Protein 1IGU (pdb70)

Sequence (119 aa):
DPDKLKKAIVQVEHDERPARLILNRRPPAEGYAWLKYEDDGQEFEANLADVKLVALIEGPDPDKLKKAIVQVEHDERPARLILNRRPPAEGYAWLKYEDDGQEFEANLADVKLVALIEG

CATH classification: 2.30.30.150

Radius of gyration: 13.43 Å; Cα contacts (8 Å, |Δi|>4): 299; chains: 2; bounding box: 33×36×40 Å

Foldseek 3Di:
DVVDAPDKWWWKDAPNFIKTFPPPDDAPDPQKGWIATPVPGDIDIDRCVRIGTDDMDHD/DDPPDAPDKWWWKDAPNAIKTFPVPDDDPDPQKGWIAGPVPGDIDMDRNVRIGTDDMDHD

Secondary structure (DSSP, 8-state):
-TTB-SSEEEEEEETTEEEEE-TTB--SSTTEEEEEETTT--EEEEEGGG-EEEEEEE-/--TTB-SSEEEEEEETTEEEEE-TTB--SSTTEEEEEETTT--EEEEEGGG-EEEEEEE-

Organism: Escherichia coli (NCBI:txid562)

Structure (mmCIF, N/CA/C/O backbone):
data_1IGU
#
_entry.id   1IGU
#
_cell.length_a   51.680
_cell.length_b   51.680
_cell.length_c   87.420
_cell.angle_alpha   90.00
_cell.angle_beta   90.00
_cell.angle_gamma   120.00
#
_symmetry.space_group_name_H-M   'P 65'
#
loop_
_entity.id
_entity.type
_entity.pdbx_description
1 polymer 'Transcriptional repressor protein KorB'
2 water water
#
loop_
_atom_site.group_PDB
_atom_site.id
_atom_site.type_symbol
_atom_site.label_atom_id
_atom_site.label_alt_id
_atom_site.label_comp_id
_atom_site.label_asym_id
_atom_site.label_entity_id
_atom_site.label_seq_id
_atom_site.pdbx_PDB_ins_code
_atom_site.Cartn_x
_atom_site.Cartn_y
_atom_site.Cartn_z
_atom_site.occupancy
_atom_site.B_iso_or_equiv
_atom_site.auth_seq_id
_atom_site.auth_comp_id
_atom_site.auth_asym_id
_atom_site.auth_atom_id
_atom_site.pdbx_PDB_model_num
ATOM 1 N N . ASP A 1 4 ? 33.190 32.702 6.306 1.00 51.29 300 ASP A N 1
ATOM 2 C CA . ASP A 1 4 ? 32.466 31.779 7.245 1.00 54.18 300 ASP A CA 1
ATOM 3 C C . ASP A 1 4 ? 31.906 30.599 6.463 1.00 51.18 300 ASP A C 1
ATOM 4 O O . ASP A 1 4 ? 30.863 30.651 5.831 1.00 51.46 300 ASP A O 1
ATOM 9 N N . PRO A 1 5 ? 32.610 29.483 6.551 1.00 51.89 301 PRO A N 1
ATOM 10 C CA . PRO A 1 5 ? 32.326 28.369 5.665 1.00 50.69 301 PRO A CA 1
ATOM 11 C C . PRO A 1 5 ? 31.043 27.725 6.099 1.00 45.36 301 PRO A C 1
ATOM 12 O O . PRO A 1 5 ? 30.586 27.012 5.213 1.00 39.23 301 PRO A O 1
ATOM 16 N N . ASP A 1 6 ? 30.527 27.972 7.303 1.00 44.33 302 ASP A N 1
ATOM 17 C CA . ASP A 1 6 ? 29.239 27.383 7.687 1.00 52.07 302 ASP A CA 1
ATOM 18 C C . ASP A 1 6 ? 28.054 28.184 7.175 1.00 47.52 302 ASP A C 1
ATOM 19 O O . ASP A 1 6 ? 26.907 27.768 7.336 1.00 47.58 302 ASP A O 1
ATOM 28 N N . LYS A 1 7 ? 28.326 29.356 6.632 1.00 44.53 303 LYS A N 1
ATOM 29 C CA . LYS A 1 7 ? 27.250 30.194 6.128 1.00 50.05 303 LYS A CA 1
ATOM 30 C C . LYS A 1 7 ? 27.125 30.160 4.610 1.00 50.66 303 LYS A C 1
ATOM 31 O O . LYS A 1 7 ? 28.147 29.998 3.954 1.00 56.70 303 LYS A O 1
ATOM 37 N N . LEU A 1 8 ? 25.919 30.292 4.053 1.00 42.59 304 LEU A N 1
ATOM 38 C CA . LEU A 1 8 ? 25.719 30.441 2.615 1.00 37.96 304 LEU A CA 1
ATOM 39 C C . LEU A 1 8 ? 25.330 31.882 2.427 1.00 44.80 304 LEU A C 1
ATOM 40 O O . LEU A 1 8 ? 24.453 32.401 3.130 1.00 45.77 304 LEU A O 1
ATOM 45 N N . LYS A 1 9 ? 25.888 32.510 1.406 1.00 47.32 305 LYS A N 1
ATOM 46 C CA . LYS A 1 9 ? 25.631 33.945 1.265 1.00 50.81 305 LYS A CA 1
ATOM 47 C C . LYS A 1 9 ? 24.364 34.096 0.461 1.00 46.11 305 LYS A C 1
ATOM 48 O O . LYS A 1 9 ? 23.430 34.870 0.765 1.00 50.17 305 LYS A O 1
ATOM 50 N N . LYS A 1 10 ? 24.363 33.200 -0.516 1.00 38.81 306 LYS A N 1
ATOM 51 C CA . LYS A 1 10 ? 23.201 32.929 -1.340 1.00 37.20 306 LYS A CA 1
ATOM 52 C C . LYS A 1 10 ? 22.858 31.438 -1.348 1.00 37.37 306 LYS A C 1
ATOM 53 O O . LYS A 1 10 ? 23.727 30.569 -1.273 1.00 36.74 306 LYS A O 1
ATOM 59 N N . ALA A 1 11 ? 21.584 31.165 -1.589 1.00 34.39 307 ALA A N 1
ATOM 60 C CA . ALA A 1 11 ? 21.058 29.823 -1.586 1.00 37.07 307 ALA A CA 1
ATOM 61 C C . ALA A 1 11 ? 20.293 29.475 -2.847 1.00 33.11 307 ALA A C 1
ATOM 62 O O . ALA A 1 11 ? 19.744 30.359 -3.485 1.00 34.58 307 ALA A O 1
ATOM 64 N N . ILE A 1 12 ? 20.310 28.192 -3.184 1.00 27.70 308 ILE A N 1
ATOM 65 C CA . ILE A 1 12 ? 19.474 27.622 -4.204 1.00 26.88 308 ILE A CA 1
ATOM 66 C C . ILE A 1 12 ? 18.661 26.514 -3.562 1.00 29.38 308 ILE A C 1
ATOM 67 O O . ILE A 1 12 ? 19.184 25.588 -2.940 1.00 30.64 308 ILE A O 1
ATOM 72 N N . VAL A 1 13 ? 17.365 26.562 -3.840 1.00 27.38 309 VAL A N 1
ATOM 73 C CA . VAL A 1 13 ? 16.443 25.640 -3.242 1.00 29.50 309 VAL A CA 1
ATOM 74 C C . VAL A 1 13 ? 15.970 24.761 -4.368 1.00 31.49 309 VAL A C 1
ATOM 75 O O . VAL A 1 13 ? 15.180 25.163 -5.225 1.00 31.17 309 VAL A O 1
ATOM 79 N N . GLN A 1 14 ? 16.476 23.538 -4.315 1.00 28.11 310 GLN A N 1
ATOM 80 C CA . GLN A 1 14 ? 16.233 22.590 -5.383 1.00 33.82 310 GLN A CA 1
ATOM 81 C C . GLN A 1 14 ? 15.010 21.751 -5.021 1.00 31.34 310 GLN A C 1
ATOM 82 O O . GLN A 1 14 ? 14.843 21.338 -3.880 1.00 29.13 310 GLN A O 1
ATOM 88 N N . VAL A 1 15 ? 14.128 21.604 -6.003 1.00 32.63 311 VAL A N 1
ATOM 89 C CA . VAL A 1 15 ? 12.875 20.909 -5.852 1.00 29.50 311 VAL A CA 1
ATOM 90 C C . VAL A 1 15 ? 12.563 20.031 -7.042 1.00 34.29 311 VAL A C 1
ATOM 91 O O . VAL A 1 15 ? 13.323 19.994 -8.024 1.00 31.86 311 VAL A O 1
ATOM 95 N N . GLU A 1 16 ? 11.423 19.357 -6.905 1.00 27.52 312 GLU A N 1
ATOM 96 C CA . GLU A 1 16 ? 10.858 18.549 -7.986 1.00 32.98 312 GLU A CA 1
ATOM 97 C C . GLU A 1 16 ? 9.414 18.962 -8.173 1.00 28.00 312 GLU A C 1
ATOM 98 O O . GLU A 1 16 ? 8.722 19.249 -7.209 1.00 33.81 312 GLU A O 1
ATOM 109 N N . HIS A 1 17 ? 8.975 18.977 -9.414 1.00 30.76 313 HIS A N 1
ATOM 110 C CA . HIS A 1 17 ? 7.625 19.327 -9.795 1.00 34.39 313 HIS A CA 1
ATOM 111 C C . HIS A 1 17 ? 7.353 18.545 -11.072 1.00 32.65 313 HIS A C 1
ATOM 112 O O . HIS A 1 17 ? 8.201 18.528 -11.964 1.00 40.61 313 HIS A O 1
ATOM 119 N N . ASP A 1 18 ? 6.207 17.886 -11.173 1.00 38.75 314 ASP A N 1
ATOM 120 C CA . ASP A 1 18 ? 5.916 16.957 -12.275 1.00 43.15 314 ASP A CA 1
ATOM 121 C C . ASP A 1 18 ? 7.063 15.994 -12.558 1.00 41.19 314 ASP A C 1
ATOM 122 O O . ASP A 1 18 ? 7.424 15.815 -13.723 1.00 40.99 314 ASP A O 1
ATOM 127 N N . GLU A 1 19 ? 7.693 15.469 -11.509 1.00 37.71 315 GLU A N 1
ATOM 128 C CA . GLU A 1 19 ? 8.775 14.511 -11.690 1.00 38.55 315 GLU A CA 1
ATOM 129 C C . GLU A 1 19 ? 9.900 15.154 -12.486 1.00 40.69 315 GLU A C 1
ATOM 130 O O . GLU A 1 19 ? 10.655 14.474 -13.159 1.00 41.04 315 GLU A O 1
ATOM 141 N N . ARG A 1 20 ? 10.031 16.471 -12.419 1.00 39.43 316 ARG A N 1
ATOM 142 C CA . ARG A 1 20 ? 11.189 17.077 -13.038 1.00 41.54 316 ARG A CA 1
ATOM 143 C C . ARG A 1 20 ? 11.871 17.996 -12.024 1.00 40.21 316 ARG A C 1
ATOM 144 O O . ARG A 1 20 ? 11.193 18.546 -11.160 1.00 37.40 316 ARG A O 1
ATOM 152 N N . PRO A 1 21 ? 13.187 18.126 -12.134 1.00 39.57 317 PRO A N 1
ATOM 153 C CA . PRO A 1 21 ? 14.003 18.951 -11.248 1.00 41.80 317 PRO A CA 1
ATOM 154 C C . PRO A 1 21 ? 13.867 20.434 -11.543 1.00 33.23 317 PRO A C 1
ATOM 155 O O . PRO A 1 21 ? 13.828 20.945 -12.639 1.00 36.88 317 PRO A O 1
ATOM 159 N N . ALA A 1 22 ? 13.675 21.169 -10.476 1.00 34.68 318 ALA A N 1
ATOM 160 C CA . ALA A 1 22 ? 13.477 22.588 -10.681 1.00 33.10 318 ALA A CA 1
ATOM 161 C C . ALA A 1 22 ? 14.089 23.286 -9.482 1.00 32.24 318 ALA A C 1
ATOM 162 O O . ALA A 1 22 ? 14.578 22.676 -8.551 1.00 28.95 318 ALA A O 1
ATOM 164 N N . ARG A 1 23 ? 14.042 24.599 -9.520 1.00 29.64 319 ARG A N 1
ATOM 165 C CA . ARG A 1 23 ? 14.390 25.337 -8.340 1.00 30.13 319 ARG A CA 1
ATOM 166 C C . ARG A 1 23 ? 13.378 26.461 -8.134 1.00 30.66 319 ARG A C 1
ATOM 167 O O . ARG A 1 23 ? 12.763 26.965 -9.087 1.00 29.18 319 ARG A O 1
ATOM 175 N N . LEU A 1 24 ? 13.245 26.851 -6.875 1.00 27.44 320 LEU A N 1
ATOM 176 C CA . LEU A 1 24 ? 12.513 28.069 -6.553 1.00 28.28 320 LEU A CA 1
ATOM 177 C C . LEU A 1 24 ? 13.204 29.283 -7.128 1.00 30.42 320 LEU A C 1
ATOM 178 O O . LEU A 1 24 ? 14.419 29.363 -7.201 1.00 33.56 320 LEU A O 1
ATOM 183 N N . ILE A 1 25 ? 12.399 30.249 -7.552 1.00 31.55 321 ILE A N 1
ATOM 184 C CA . ILE A 1 25 ? 12.964 31.549 -7.860 1.00 28.68 321 ILE A CA 1
ATOM 185 C C . ILE A 1 25 ? 12.666 32.435 -6.676 1.00 27.57 321 ILE A C 1
ATOM 186 O O . ILE A 1 25 ? 11.578 33.028 -6.556 1.00 28.54 321 ILE A O 1
ATOM 191 N N . LEU A 1 26 ? 13.699 32.571 -5.859 1.00 26.89 322 LEU A N 1
ATOM 192 C CA . LEU A 1 26 ? 13.528 33.246 -4.588 1.00 27.27 322 LEU A CA 1
ATOM 193 C C . LEU A 1 26 ? 13.359 34.760 -4.633 1.00 30.97 322 LEU A C 1
ATOM 194 O O . LEU A 1 26 ? 13.005 35.375 -3.623 1.00 31.79 322 LEU A O 1
ATOM 199 N N . ASN A 1 27 ? 13.739 35.355 -5.750 1.00 33.31 323 ASN A N 1
ATOM 200 C CA . ASN A 1 27 ? 13.725 36.806 -5.897 1.00 34.67 323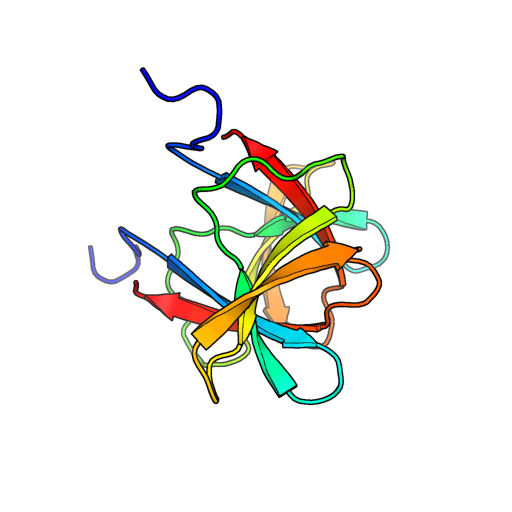 ASN A CA 1
ATOM 201 C C . ASN A 1 27 ? 12.483 37.309 -6.635 1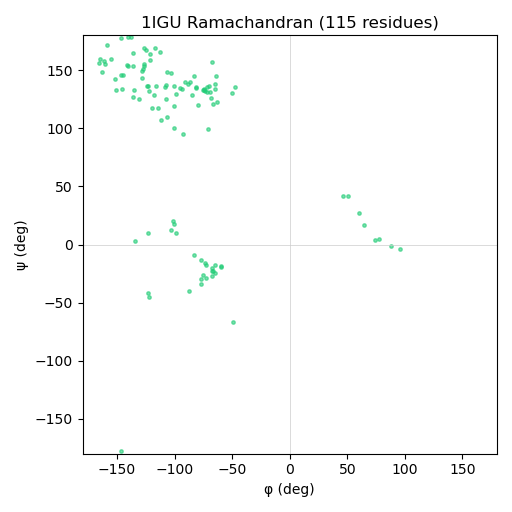.00 32.97 323 ASN A C 1
ATOM 202 O O . ASN A 1 27 ? 12.368 38.480 -6.930 1.00 37.44 323 ASN A O 1
ATOM 207 N N . ARG A 1 28 ? 11.500 36.454 -6.861 1.00 27.93 324 ARG A N 1
ATOM 208 C CA . ARG A 1 28 ? 10.306 36.878 -7.573 1.00 32.76 324 ARG A CA 1
ATOM 209 C C . ARG A 1 28 ? 9.129 36.722 -6.648 1.00 28.35 324 ARG A C 1
ATOM 210 O O . ARG A 1 28 ? 8.875 35.615 -6.166 1.00 32.76 324 ARG A O 1
ATOM 218 N N . ARG A 1 29 ? 8.347 37.780 -6.512 1.00 29.51 325 ARG A N 1
ATOM 219 C CA . ARG A 1 29 ? 7.166 37.800 -5.660 1.00 30.02 325 ARG A CA 1
ATOM 220 C C . ARG A 1 29 ? 6.152 36.836 -6.269 1.00 30.45 325 ARG A C 1
ATOM 221 O O . ARG A 1 29 ? 5.769 36.909 -7.425 1.00 32.04 325 ARG A O 1
ATOM 229 N N . PRO A 1 30 ? 5.751 35.830 -5.520 1.00 30.61 326 PRO A N 1
ATOM 230 C CA . PRO A 1 30 ? 4.744 34.892 -6.004 1.00 32.26 326 PRO A CA 1
ATOM 231 C C . PRO A 1 30 ? 3.368 35.548 -6.149 1.00 32.69 326 PRO A C 1
ATOM 232 O O . PRO A 1 30 ? 3.080 36.599 -5.587 1.00 32.31 326 PRO A O 1
ATOM 236 N N . PRO A 1 31 ? 2.514 34.978 -6.980 1.00 33.79 327 PRO A N 1
ATOM 237 C CA . PRO A 1 31 ? 1.235 35.614 -7.285 1.00 37.66 327 PRO A CA 1
ATOM 238 C C . PRO A 1 31 ? 0.299 35.644 -6.087 1.00 39.56 327 PRO A C 1
ATOM 239 O O . PRO A 1 31 ? -0.492 36.599 -5.996 1.00 36.45 327 PRO A O 1
ATOM 243 N N . ALA A 1 32 ? 0.471 34.683 -5.179 1.00 38.75 328 ALA A N 1
ATOM 244 C CA . ALA A 1 32 ? -0.309 34.571 -3.944 1.00 39.29 328 ALA A CA 1
ATOM 245 C C . ALA A 1 32 ? 0.351 33.613 -2.947 1.00 37.45 328 ALA A C 1
ATOM 246 O O . ALA A 1 32 ? 1.160 32.765 -3.336 1.00 32.86 328 ALA A O 1
ATOM 248 N N . GLU A 1 33 ? -0.013 33.752 -1.678 1.00 34.92 329 GLU A N 1
ATOM 249 C CA . GLU A 1 33 ? 0.391 32.797 -0.658 1.00 39.86 329 GLU A CA 1
ATOM 250 C C . GLU A 1 33 ? 0.138 31.322 -0.989 1.00 33.39 329 GLU A C 1
ATOM 251 O O . GLU A 1 33 ? -0.962 30.935 -1.370 1.00 31.43 329 GLU A O 1
ATOM 257 N N . GLY A 1 34 ? 1.152 30.487 -0.814 1.00 31.68 330 GLY A N 1
ATOM 258 C CA . GLY A 1 34 ? 1.091 29.063 -1.109 1.00 29.12 330 GLY A CA 1
ATOM 259 C C . GLY A 1 34 ? 1.659 28.823 -2.500 1.00 31.78 330 GLY A C 1
ATOM 260 O O . GLY A 1 34 ? 1.796 27.688 -2.910 1.00 31.37 330 GLY A O 1
ATOM 261 N N . TYR A 1 35 ? 2.022 29.889 -3.214 1.00 33.38 331 TYR A N 1
ATOM 262 C CA . TYR A 1 35 ? 2.526 29.790 -4.573 1.00 33.50 331 TYR A CA 1
ATOM 263 C C . TYR A 1 35 ? 3.967 30.308 -4.628 1.00 34.81 331 TYR A C 1
ATOM 264 O O . TYR A 1 35 ? 4.478 30.918 -3.674 1.00 33.12 331 TYR A O 1
ATOM 273 N N . ALA A 1 36 ? 4.603 30.054 -5.764 1.00 29.97 332 ALA A N 1
ATOM 274 C CA . ALA A 1 36 ? 5.949 30.552 -6.036 1.00 31.60 332 ALA A CA 1
ATOM 275 C C . ALA A 1 36 ? 6.277 30.412 -7.509 1.00 33.58 332 ALA A C 1
ATOM 276 O O . ALA A 1 36 ? 5.638 29.637 -8.239 1.00 36.09 332 ALA A O 1
ATOM 278 N N . TRP A 1 37 ? 7.209 31.242 -7.957 1.00 30.61 333 TRP A N 1
ATOM 279 C CA . TRP A 1 37 ? 7.820 31.020 -9.265 1.00 34.79 333 TRP A CA 1
ATOM 280 C C . TRP A 1 37 ? 8.932 29.962 -9.129 1.00 30.24 333 TRP A C 1
ATOM 281 O O . TRP A 1 37 ? 9.694 29.983 -8.153 1.00 35.16 333 TRP A O 1
ATOM 292 N N . LEU A 1 38 ? 8.949 29.005 -10.054 1.00 31.18 334 LEU A N 1
ATOM 293 C CA . LEU A 1 38 ? 9.946 27.950 -10.216 1.00 27.11 334 LEU A CA 1
ATOM 294 C C . LEU A 1 38 ? 10.586 28.027 -11.600 1.00 33.13 334 LEU A C 1
ATOM 295 O O . LEU A 1 38 ? 10.039 28.648 -12.517 1.00 30.01 334 LEU A O 1
ATOM 300 N N . LYS A 1 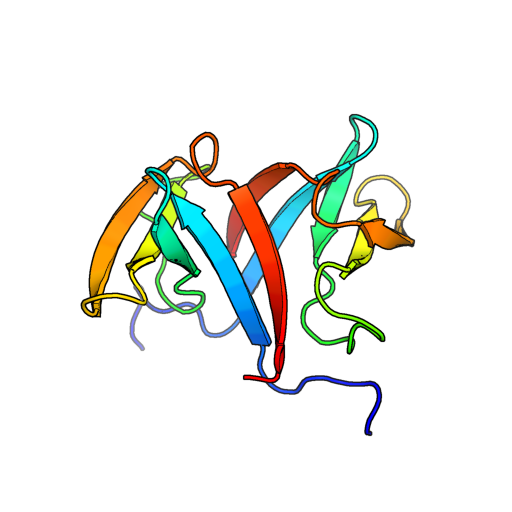39 ? 11.716 27.343 -11.752 1.00 29.78 335 LYS A N 1
ATOM 301 C CA . LYS A 1 39 ? 12.382 27.184 -13.046 1.00 35.24 335 LYS A CA 1
ATOM 302 C C . LYS A 1 39 ? 12.810 25.726 -13.162 1.00 34.28 335 LYS A C 1
ATOM 303 O O . LYS A 1 39 ? 13.473 25.214 -12.242 1.00 32.10 335 LYS A O 1
ATOM 309 N N . TYR A 1 40 ? 12.436 25.050 -14.250 1.00 35.22 336 TYR A N 1
ATOM 310 C CA . TYR A 1 40 ? 12.915 23.701 -14.510 1.00 35.30 336 TYR A CA 1
ATOM 311 C C . TYR A 1 40 ? 14.413 23.730 -14.859 1.00 36.18 336 TYR A C 1
ATOM 312 O O . TYR A 1 40 ? 14.852 24.604 -15.581 1.00 33.17 336 TYR A O 1
ATOM 321 N N . GLU A 1 41 ? 15.197 22.812 -14.306 1.00 35.62 337 GLU A N 1
ATOM 322 C CA . GLU A 1 41 ? 16.620 22.715 -14.584 1.00 40.09 337 GLU A CA 1
ATOM 323 C C . GLU A 1 41 ? 16.939 22.071 -15.923 1.00 36.10 337 GLU A C 1
ATOM 324 O O . GLU A 1 41 ? 17.887 22.464 -16.573 1.00 40.99 337 GLU A O 1
ATOM 330 N N . ASP A 1 42 ? 16.131 21.117 -16.351 1.00 45.17 338 ASP A N 1
ATOM 331 C CA . ASP A 1 42 ? 16.162 20.500 -17.677 1.00 43.82 338 ASP A CA 1
ATOM 332 C C . ASP A 1 42 ? 16.209 21.590 -18.753 1.00 40.31 338 ASP A C 1
ATOM 333 O O . ASP A 1 42 ? 17.182 21.778 -19.473 1.00 37.73 338 ASP A O 1
ATOM 338 N N . ASP A 1 43 ? 15.147 22.367 -18.893 1.00 39.27 339 ASP A N 1
ATOM 339 C CA . ASP A 1 43 ? 15.138 23.298 -20.013 1.00 34.82 339 ASP A CA 1
ATOM 340 C C . ASP A 1 43 ? 14.962 24.772 -19.717 1.00 32.73 339 ASP A C 1
ATOM 341 O O . ASP A 1 43 ? 14.699 25.515 -20.641 1.00 35.31 339 ASP A O 1
ATOM 346 N N . GLY A 1 44 ? 15.027 25.199 -18.463 1.00 32.89 340 GLY A N 1
ATOM 347 C CA . GLY A 1 44 ? 15.009 26.615 -18.110 1.00 29.08 340 GLY A CA 1
ATOM 348 C C . GLY A 1 44 ? 13.655 27.311 -18.142 1.00 34.47 340 GLY A C 1
ATOM 349 O O . GLY A 1 44 ? 13.601 28.525 -17.991 1.00 37.27 340 GLY A O 1
ATOM 350 N N . GLN A 1 45 ? 12.564 26.595 -18.386 1.00 33.84 341 GLN A N 1
ATOM 351 C CA . GLN A 1 45 ? 11.240 27.196 -18.363 1.00 37.09 341 GLN A CA 1
ATOM 352 C C . GLN A 1 45 ? 10.813 27.628 -16.957 1.00 41.33 341 GLN A C 1
ATOM 353 O O . GLN A 1 45 ? 10.867 26.843 -16.003 1.00 35.89 341 GLN A O 1
ATOM 359 N N . GLU A 1 46 ? 10.421 28.898 -16.827 1.00 40.50 342 GLU A N 1
ATOM 360 C CA . GLU A 1 46 ? 9.901 29.505 -15.605 1.00 39.10 342 GLU A CA 1
ATOM 361 C C . GLU A 1 46 ? 8.390 29.360 -15.580 1.00 38.15 342 GLU A C 1
ATOM 362 O O . GLU A 1 46 ? 7.692 29.492 -16.588 1.00 38.20 342 GLU A O 1
ATOM 368 N N . PHE A 1 47 ? 7.853 29.053 -14.402 1.00 39.22 343 PHE A N 1
ATOM 369 C CA . PHE A 1 47 ? 6.417 28.830 -14.267 1.00 37.84 343 PHE A CA 1
ATOM 370 C C . PHE A 1 47 ? 5.920 29.091 -12.869 1.00 39.59 343 PHE A C 1
ATOM 371 O O . PHE A 1 47 ? 6.680 29.058 -11.901 1.00 35.36 343 PHE A O 1
ATOM 379 N N . GLU A 1 48 ? 4.616 29.323 -12.787 1.00 37.56 344 GLU A N 1
ATOM 380 C CA . GLU A 1 48 ? 4.001 29.548 -11.492 1.00 38.88 344 GLU A CA 1
ATOM 381 C C . GLU A 1 48 ? 3.403 28.266 -10.936 1.00 38.54 344 GLU A C 1
ATOM 382 O O . GLU A 1 48 ? 2.761 27.520 -11.643 1.00 40.71 344 GLU A O 1
ATOM 388 N N . ALA A 1 49 ? 3.633 27.964 -9.668 1.00 38.60 345 ALA A N 1
ATOM 389 C CA . ALA A 1 49 ? 3.151 26.713 -9.135 1.00 38.36 345 ALA A CA 1
ATOM 390 C C . ALA A 1 49 ? 2.626 26.831 -7.720 1.00 38.15 345 ALA A C 1
ATOM 391 O O . ALA A 1 49 ? 3.074 27.685 -6.968 1.00 31.79 345 ALA A O 1
ATOM 393 N N . ASN A 1 50 ? 1.725 25.924 -7.350 1.00 35.79 346 ASN A N 1
ATOM 394 C CA . ASN A 1 50 ? 1.274 25.835 -5.971 1.00 34.17 346 ASN A CA 1
ATOM 395 C C . ASN A 1 50 ? 2.299 24.962 -5.237 1.00 33.05 346 ASN A C 1
ATOM 396 O O . ASN A 1 50 ? 2.637 23.860 -5.673 1.00 29.74 346 ASN A O 1
ATOM 401 N N . LEU A 1 51 ? 2.797 25.471 -4.122 1.00 31.65 347 LEU A N 1
ATOM 402 C CA . LEU A 1 51 ? 3.872 24.793 -3.442 1.00 36.16 347 LEU A CA 1
ATOM 403 C C . LEU A 1 51 ? 3.396 23.435 -2.915 1.00 38.02 347 LEU A C 1
ATOM 404 O O . LEU A 1 51 ? 4.211 22.565 -2.621 1.00 33.37 347 LEU A O 1
ATOM 409 N N . ALA A 1 52 ? 2.078 23.245 -2.828 1.00 40.36 348 ALA A N 1
ATOM 410 C CA . ALA A 1 52 ? 1.569 21.953 -2.370 1.00 44.95 348 ALA A CA 1
ATOM 411 C C . ALA A 1 52 ? 1.961 20.893 -3.389 1.00 40.66 348 ALA A C 1
ATOM 412 O O . ALA A 1 52 ? 2.034 19.728 -3.062 1.00 36.52 348 ALA A O 1
ATOM 414 N N . ASP A 1 53 ? 2.185 21.296 -4.629 1.00 38.63 349 ASP A N 1
ATOM 415 C CA . ASP A 1 53 ? 2.589 20.356 -5.663 1.00 37.41 349 ASP A CA 1
ATOM 416 C C . ASP A 1 53 ? 4.087 20.389 -5.947 1.00 37.31 349 ASP A C 1
ATOM 417 O O . ASP A 1 53 ? 4.513 19.948 -7.009 1.00 32.61 349 ASP A O 1
ATOM 422 N N . VAL A 1 54 ? 4.858 20.953 -5.029 1.00 36.58 350 VAL A N 1
ATOM 423 C CA . VAL A 1 54 ? 6.301 20.908 -5.161 1.00 33.41 350 VAL A CA 1
ATOM 424 C C . VAL A 1 54 ? 6.864 20.124 -4.011 1.00 33.96 350 VAL A C 1
ATOM 425 O O . VAL A 1 54 ? 6.433 20.338 -2.872 1.00 32.41 350 VAL A O 1
ATOM 429 N N . LYS A 1 55 ? 7.818 19.261 -4.360 1.00 35.59 351 LYS A N 1
ATOM 430 C CA . LYS A 1 55 ? 8.689 18.507 -3.458 1.00 35.60 351 LYS A CA 1
ATOM 431 C C . LYS A 1 55 ? 10.079 19.112 -3.258 1.00 32.73 351 LYS A C 1
ATOM 432 O O . LYS A 1 55 ? 10.813 19.398 -4.190 1.00 28.66 351 LYS A O 1
ATOM 438 N N . LEU A 1 56 ? 10.466 19.262 -2.003 1.00 32.91 352 LEU A N 1
ATOM 439 C CA . LEU A 1 56 ? 11.751 19.807 -1.660 1.00 37.09 352 LEU A CA 1
ATOM 440 C C . LEU A 1 56 ? 12.843 18.739 -1.757 1.00 37.69 352 LEU A C 1
ATOM 441 O O . LEU A 1 56 ? 12.632 17.626 -1.317 1.00 32.53 352 LEU A O 1
ATOM 446 N N . VAL A 1 57 ? 13.982 19.071 -2.356 1.00 34.10 353 VAL A N 1
ATOM 447 C CA . VAL A 1 57 ? 15.058 18.114 -2.573 1.00 37.34 353 VAL A CA 1
ATOM 448 C C . VAL A 1 57 ? 16.397 18.505 -1.964 1.00 37.72 353 VAL A C 1
ATOM 449 O O . VAL A 1 57 ? 17.070 17.698 -1.351 1.00 34.37 353 VAL A O 1
ATOM 453 N N . ALA A 1 58 ? 16.834 19.743 -2.115 1.00 37.00 354 ALA A N 1
ATOM 454 C CA . ALA A 1 58 ? 18.145 20.057 -1.562 1.00 34.73 354 ALA A CA 1
ATOM 455 C C . ALA A 1 58 ? 18.223 21.555 -1.420 1.00 31.69 354 ALA A C 1
ATOM 456 O O . ALA A 1 58 ? 17.530 22.314 -2.083 1.00 28.51 354 ALA A O 1
ATOM 458 N N . LEU A 1 59 ? 19.083 21.954 -0.506 1.00 32.79 355 LEU A N 1
ATOM 459 C CA . LEU A 1 59 ? 19.425 23.352 -0.340 1.00 29.90 355 LEU A CA 1
ATOM 460 C C . LEU A 1 59 ? 20.933 23.401 -0.604 1.00 31.32 355 LEU A C 1
ATOM 461 O O . LEU A 1 59 ? 21.640 22.720 0.101 1.00 32.12 355 LEU A O 1
ATOM 466 N N . ILE A 1 60 ? 21.418 24.107 -1.626 1.00 30.77 356 ILE A N 1
ATOM 467 C CA . ILE A 1 60 ? 22.844 24.221 -1.946 1.00 29.47 356 ILE A CA 1
ATOM 468 C C . ILE A 1 60 ? 23.270 25.674 -2.018 1.00 27.80 356 ILE A C 1
ATOM 469 O O . ILE A 1 60 ? 22.439 26.601 -2.057 1.00 28.47 356 ILE A O 1
ATOM 474 N N . GLU A 1 61 ? 24.571 25.869 -2.035 1.00 28.15 357 GLU A N 1
ATOM 475 C CA . GLU A 1 61 ? 25.125 27.223 -2.065 1.00 32.25 357 GLU A CA 1
ATOM 476 C C . GLU A 1 61 ? 24.829 27.852 -3.403 1.00 35.78 357 GLU A C 1
ATOM 477 O O . GLU A 1 61 ? 24.989 27.196 -4.440 1.00 32.94 357 GLU A O 1
ATOM 483 N N . GLY A 1 62 ? 24.319 29.079 -3.374 1.00 38.35 358 GLY A N 1
ATOM 484 C CA . GLY A 1 62 ? 24.114 29.785 -4.625 1.00 42.13 358 GLY A CA 1
ATOM 485 C C . GLY A 1 62 ? 25.234 30.793 -4.808 1.00 47.25 358 GLY A C 1
ATOM 486 O O . GLY A 1 62 ? 26.211 30.866 -4.048 1.00 48.93 358 GLY A O 1
ATOM 488 N N . PRO B 1 3 ? 13.948 49.225 -6.592 1.00 77.47 299 PRO B N 1
ATOM 489 C CA . PRO B 1 3 ? 12.682 49.832 -7.099 1.00 78.14 299 PRO B CA 1
ATOM 490 C C . PRO B 1 3 ? 11.684 48.888 -7.801 1.00 76.02 299 PRO B C 1
ATOM 491 O O . PRO B 1 3 ? 10.601 49.369 -8.135 1.00 76.75 299 PRO B O 1
ATOM 493 N N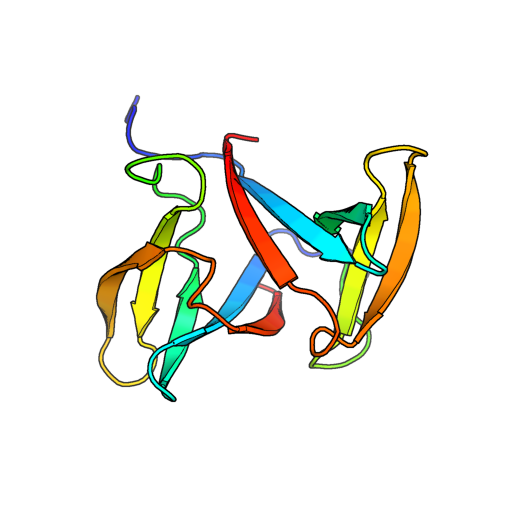 . ASP B 1 4 ? 12.044 47.662 -8.194 1.00 70.88 300 ASP B N 1
ATOM 494 C CA . ASP B 1 4 ? 11.096 46.610 -8.608 1.00 64.38 300 ASP B CA 1
ATOM 495 C C . ASP B 1 4 ? 10.183 45.913 -7.574 1.00 55.73 300 ASP B C 1
ATOM 496 O O . ASP B 1 4 ? 10.535 44.965 -6.878 1.00 50.30 300 ASP B O 1
ATOM 501 N N . PRO B 1 5 ? 8.935 46.347 -7.488 1.00 48.16 301 PRO B N 1
ATOM 502 C CA . PRO B 1 5 ? 7.966 45.774 -6.549 1.00 46.18 301 PRO B CA 1
ATOM 503 C C . PRO B 1 5 ? 7.700 44.294 -6.735 1.00 44.45 301 PRO B C 1
ATOM 504 O O . PRO B 1 5 ? 7.151 43.671 -5.847 1.00 41.39 301 PRO B O 1
ATOM 508 N N . ASP B 1 6 ? 8.029 43.766 -7.898 1.00 45.26 302 ASP B N 1
ATOM 509 C CA . ASP B 1 6 ? 8.010 42.328 -8.124 1.00 51.40 302 ASP B CA 1
ATOM 510 C C . ASP B 1 6 ? 9.133 41.489 -7.585 1.00 47.99 302 ASP B C 1
ATOM 511 O O . ASP B 1 6 ? 9.085 40.253 -7.729 1.00 43.16 302 ASP B O 1
ATOM 516 N N . LYS B 1 7 ? 10.191 42.182 -7.184 1.00 41.66 303 LYS B N 1
ATOM 517 C CA . LYS B 1 7 ? 11.421 41.499 -6.802 1.00 46.55 303 LYS B CA 1
ATOM 518 C C . LYS B 1 7 ? 11.567 41.382 -5.286 1.00 43.03 303 LYS B C 1
ATOM 519 O O . LYS B 1 7 ? 11.250 42.307 -4.541 1.00 42.35 303 LYS B O 1
ATOM 525 N N . LEU B 1 8 ? 11.978 40.205 -4.832 1.00 38.38 304 LEU B N 1
ATOM 526 C CA . LEU B 1 8 ? 12.191 39.990 -3.408 1.00 40.20 304 LEU B CA 1
ATOM 527 C C . LEU B 1 8 ? 13.694 40.104 -3.194 1.00 39.05 304 LEU B C 1
ATOM 528 O O . LEU B 1 8 ? 14.470 39.316 -3.728 1.00 39.00 304 LEU B O 1
ATOM 533 N N . LYS B 1 9 ? 14.128 41.049 -2.381 1.00 40.53 305 LYS B N 1
ATOM 534 C CA . LYS B 1 9 ? 15.557 41.139 -2.122 1.00 43.39 305 LYS B CA 1
ATOM 535 C C . LYS B 1 9 ? 15.997 40.001 -1.220 1.00 40.40 305 LYS B C 1
ATOM 536 O O . LYS B 1 9 ? 17.128 39.526 -1.295 1.00 43.35 305 LYS B O 1
ATOM 538 N N . LYS B 1 10 ? 15.072 39.547 -0.386 1.00 40.24 306 LYS B N 1
ATOM 539 C CA . LYS B 1 10 ? 15.376 38.499 0.553 1.00 40.95 306 LYS B CA 1
ATOM 540 C C . LYS B 1 10 ? 14.095 37.680 0.648 1.00 41.19 306 LYS B C 1
ATOM 541 O O . LYS B 1 10 ? 13.014 38.225 0.498 1.00 36.59 306 LYS B O 1
ATOM 543 N N . ALA B 1 11 ? 14.237 36.379 0.827 1.00 38.73 307 ALA B N 1
ATOM 544 C CA . ALA B 1 11 ? 13.132 35.458 1.011 1.00 38.31 307 ALA B CA 1
ATOM 545 C C . ALA B 1 11 ? 13.142 34.649 2.310 1.00 31.23 307 ALA B C 1
ATOM 546 O O . ALA B 1 11 ? 14.149 34.433 2.981 1.00 32.35 307 ALA B O 1
ATOM 548 N N . ILE B 1 12 ? 11.935 34.192 2.624 1.00 29.61 308 ILE B N 1
ATOM 549 C CA . ILE B 1 12 ? 11.675 33.321 3.720 1.00 27.99 308 ILE B CA 1
ATOM 550 C C . ILE B 1 12 ? 10.847 32.249 3.077 1.00 26.79 308 ILE B C 1
ATOM 551 O O . ILE B 1 12 ? 9.740 32.436 2.565 1.00 30.47 308 ILE B O 1
ATOM 556 N N . VAL B 1 13 ? 11.372 31.062 3.285 1.00 29.01 309 VAL B N 1
ATOM 557 C CA . VAL B 1 13 ? 10.711 29.880 2.833 1.00 31.27 309 VAL B CA 1
ATOM 558 C C . VAL B 1 13 ? 10.113 29.132 4.006 1.00 26.80 309 VAL B C 1
ATOM 559 O O . VAL B 1 13 ? 10.809 28.471 4.777 1.00 28.19 309 VAL B O 1
ATOM 563 N N . GLN B 1 14 ? 8.790 29.181 4.035 1.00 30.83 310 GLN B N 1
ATOM 564 C CA . GLN B 1 14 ? 8.012 28.524 5.083 1.00 33.69 310 GLN B CA 1
ATOM 565 C C . GLN B 1 14 ? 7.673 27.092 4.751 1.00 32.90 310 GLN B C 1
ATOM 566 O O . GLN B 1 14 ? 7.305 26.781 3.618 1.00 30.68 310 GLN B O 1
ATOM 572 N N . VAL B 1 15 ? 7.789 26.236 5.764 1.00 26.78 311 VAL B N 1
ATOM 573 C CA . VAL B 1 15 ? 7.554 24.823 5.544 1.00 25.08 311 VAL B CA 1
ATOM 574 C C . VAL B 1 15 ? 6.813 24.212 6.723 1.00 29.37 311 VAL B C 1
ATOM 575 O O . VAL B 1 15 ? 6.621 24.866 7.747 1.00 31.51 311 VAL B O 1
ATOM 579 N N . GLU B 1 16 ? 6.525 22.924 6.606 1.00 28.38 312 GLU B N 1
ATOM 580 C CA . GLU B 1 16 ? 5.951 22.186 7.714 1.00 32.36 312 GLU B 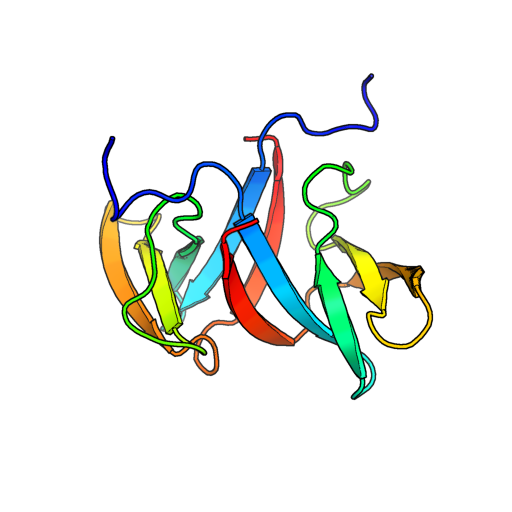CA 1
ATOM 581 C C . GLU B 1 16 ? 6.825 20.988 8.039 1.00 30.72 312 GLU B C 1
ATOM 582 O O . GLU B 1 16 ? 7.342 20.344 7.139 1.00 33.03 312 GLU B O 1
ATOM 588 N N . HIS B 1 17 ? 7.057 20.743 9.323 1.00 33.37 313 HIS B N 1
ATOM 589 C CA . HIS B 1 17 ? 7.787 19.589 9.781 1.00 31.94 313 HIS B CA 1
ATOM 590 C C . HIS B 1 17 ? 7.192 19.127 11.118 1.00 34.61 313 HIS B C 1
ATOM 591 O O . HIS B 1 17 ? 6.953 19.912 12.064 1.00 31.13 313 HIS B O 1
ATOM 598 N N . ASP B 1 18 ? 6.993 17.808 11.182 1.00 38.30 314 ASP B N 1
ATOM 599 C CA . ASP B 1 18 ? 6.335 17.203 12.337 1.00 35.78 314 ASP B CA 1
ATOM 600 C C . ASP B 1 18 ? 5.047 17.957 12.598 1.00 29.92 314 ASP B C 1
ATOM 601 O O . ASP B 1 18 ? 4.664 18.240 13.711 1.00 26.44 314 ASP B O 1
ATOM 606 N N . GLU B 1 19 ? 4.322 18.284 11.528 1.00 32.47 315 GLU B N 1
ATOM 607 C CA . GLU B 1 19 ? 3.007 18.888 11.681 1.00 35.65 315 GLU B CA 1
ATOM 608 C C . GLU B 1 19 ? 3.088 20.267 12.348 1.00 36.24 315 GLU B C 1
ATOM 609 O O . GLU B 1 19 ? 2.108 20.787 12.858 1.00 34.68 315 GLU B O 1
ATOM 615 N N . ARG B 1 20 ? 4.265 20.874 12.379 1.00 34.96 316 ARG B N 1
ATOM 616 C CA . ARG B 1 20 ? 4.330 22.213 12.887 1.00 33.60 316 ARG B CA 1
ATOM 617 C C . ARG B 1 20 ? 5.026 23.134 11.872 1.00 33.50 316 ARG B C 1
ATOM 618 O O . ARG B 1 20 ? 5.817 22.730 11.022 1.00 30.64 316 ARG B O 1
ATOM 626 N N . PRO B 1 21 ? 4.691 24.405 11.996 1.00 29.11 317 PRO B N 1
ATOM 627 C CA . PRO B 1 21 ? 5.167 25.429 11.080 1.00 30.49 317 PRO B CA 1
ATOM 628 C C . PRO B 1 21 ? 6.636 25.745 11.332 1.00 29.47 317 PRO B C 1
ATOM 629 O O . PRO B 1 21 ? 7.066 25.942 12.451 1.00 25.39 317 PRO B O 1
ATOM 633 N N . ALA B 1 22 ? 7.415 25.779 10.261 1.00 27.09 318 ALA B N 1
ATOM 634 C CA . ALA B 1 22 ? 8.814 26.114 10.406 1.00 30.36 318 ALA B CA 1
ATOM 635 C C . ALA B 1 22 ? 9.313 26.874 9.185 1.00 30.45 318 ALA B C 1
ATOM 636 O O . ALA B 1 22 ? 8.563 27.198 8.301 1.00 31.54 318 ALA B O 1
ATOM 638 N N . ARG B 1 23 ? 10.592 27.211 9.149 1.00 31.05 319 ARG B N 1
ATOM 639 C CA . ARG B 1 23 ? 11.142 27.838 7.970 1.00 32.73 319 ARG B CA 1
ATOM 640 C C . ARG B 1 23 ? 12.526 27.240 7.763 1.00 29.12 319 ARG B C 1
ATOM 641 O O . ARG B 1 23 ? 13.193 26.790 8.686 1.00 26.19 319 ARG B O 1
ATOM 649 N N . LEU B 1 24 ? 12.924 27.265 6.512 1.00 26.95 320 LEU B N 1
ATOM 650 C CA . LEU B 1 24 ? 14.304 27.028 6.148 1.00 31.15 320 LEU B CA 1
ATOM 651 C C . LEU B 1 24 ? 15.259 28.076 6.668 1.00 30.85 320 LEU B C 1
ATOM 652 O O . LEU B 1 24 ? 14.953 29.261 6.653 1.00 34.37 320 LEU B O 1
ATOM 657 N N . ILE B 1 25 ? 16.404 27.613 7.147 1.00 27.61 321 ILE B N 1
ATOM 658 C CA . ILE B 1 25 ? 17.511 28.518 7.415 1.00 30.15 321 ILE B CA 1
ATOM 659 C C . ILE B 1 25 ? 18.362 28.535 6.158 1.00 28.21 321 ILE B C 1
ATOM 660 O O . ILE B 1 25 ? 19.181 27.669 5.899 1.00 27.80 321 ILE B O 1
ATOM 665 N N . LEU B 1 26 ? 18.082 29.521 5.331 1.00 24.23 322 LEU B N 1
ATOM 666 C CA . LEU B 1 26 ? 18.719 29.647 4.036 1.00 31.72 322 LEU B CA 1
ATOM 667 C C . LEU B 1 26 ? 20.197 29.960 4.117 1.00 31.73 322 LEU B C 1
ATOM 668 O O . LEU B 1 26 ? 20.877 29.661 3.173 1.00 30.51 322 LEU B O 1
ATOM 673 N N . ASN B 1 27 ? 20.691 30.526 5.210 1.00 33.96 323 ASN B N 1
ATOM 674 C CA . ASN B 1 27 ? 22.085 30.939 5.226 1.00 36.62 323 ASN B CA 1
ATOM 675 C C . ASN B 1 27 ? 23.000 30.006 5.996 1.00 33.72 323 ASN B C 1
ATOM 676 O O . ASN B 1 27 ? 24.141 30.372 6.277 1.00 33.56 323 ASN B O 1
ATOM 681 N N . ARG B 1 28 ? 22.495 28.822 6.327 1.00 36.69 324 ARG B N 1
ATOM 682 C CA . ARG B 1 28 ? 23.323 27.750 6.910 1.00 34.38 324 ARG B CA 1
ATOM 683 C C . ARG B 1 28 ? 23.587 26.597 5.973 1.00 32.80 324 ARG B C 1
ATOM 684 O O . ARG B 1 28 ? 22.656 25.957 5.458 1.00 33.21 324 ARG B O 1
ATOM 699 N N . ARG B 1 29 ? 24.851 26.196 5.976 1.00 34.24 325 ARG B N 1
ATOM 700 C CA . ARG B 1 29 ? 25.308 25.196 5.037 1.00 34.99 325 ARG B CA 1
ATOM 701 C C . ARG B 1 29 ? 24.919 23.807 5.525 1.00 34.11 325 ARG B C 1
ATOM 702 O O . ARG B 1 29 ? 25.284 23.438 6.616 1.00 27.83 325 ARG B O 1
ATOM 710 N N . PRO B 1 30 ? 24.140 23.056 4.761 1.00 32.79 326 PRO B N 1
ATOM 711 C CA . PRO B 1 30 ? 23.875 21.661 5.126 1.00 35.56 326 PRO B CA 1
ATOM 712 C C . PRO B 1 30 ? 25.096 20.790 4.921 1.00 33.71 326 PRO B C 1
ATOM 713 O O . PRO B 1 30 ? 25.719 20.817 3.869 1.00 40.95 326 PRO B O 1
ATOM 717 N N . PRO B 1 31 ? 25.382 19.935 5.881 1.00 36.65 327 PRO B N 1
ATOM 718 C CA . PRO B 1 31 ? 26.572 19.080 5.789 1.00 40.09 327 PRO B CA 1
ATOM 719 C C . PRO B 1 31 ? 26.506 18.036 4.695 1.00 37.47 327 PRO B C 1
ATOM 720 O O . PRO B 1 31 ? 27.568 17.525 4.323 1.00 36.12 327 PRO B O 1
ATOM 724 N N . ALA B 1 32 ? 25.281 17.746 4.254 1.00 36.27 328 ALA B N 1
ATOM 725 C CA . ALA B 1 32 ? 25.035 16.783 3.204 1.00 35.47 328 ALA B CA 1
ATOM 726 C C . ALA B 1 32 ? 23.757 17.087 2.418 1.00 41.42 328 ALA B C 1
ATOM 727 O O . ALA B 1 32 ? 22.694 17.503 2.920 1.00 33.84 328 ALA B O 1
ATOM 729 N N . GLU B 1 33 ? 23.906 16.819 1.128 1.00 42.12 329 GLU B N 1
ATOM 730 C CA . GLU B 1 33 ? 22.781 16.894 0.206 1.00 45.79 329 GLU B CA 1
ATOM 731 C C . GLU B 1 33 ? 21.545 16.190 0.708 1.00 42.02 329 GLU B C 1
ATOM 732 O O . GLU B 1 33 ? 21.569 15.065 1.202 1.00 43.39 329 GLU B O 1
ATOM 738 N N . GLY B 1 34 ? 20.448 16.895 0.534 1.00 34.58 330 GLY B N 1
ATOM 739 C CA . GLY B 1 34 ? 19.152 16.414 0.928 1.00 32.35 330 GLY B CA 1
ATOM 740 C C . GLY B 1 34 ? 18.753 16.716 2.370 1.00 33.99 330 GLY B C 1
ATOM 741 O O . GLY B 1 34 ? 17.663 16.362 2.829 1.00 33.54 330 GLY B O 1
ATOM 742 N N . TYR B 1 35 ? 19.656 17.357 3.093 1.00 30.09 331 TYR B N 1
ATOM 743 C CA . TYR B 1 35 ? 19.360 17.931 4.394 1.00 30.98 331 TYR B CA 1
ATOM 744 C C . TYR B 1 35 ? 19.414 19.465 4.389 1.00 31.10 331 TYR B C 1
ATOM 745 O O . TYR B 1 35 ? 19.945 20.087 3.483 1.00 29.08 331 TYR B O 1
ATOM 754 N N . ALA B 1 36 ? 18.875 20.068 5.445 1.00 31.19 332 ALA B N 1
ATOM 755 C CA . ALA B 1 36 ? 18.976 21.494 5.657 1.00 30.62 332 ALA B CA 1
ATOM 756 C C . ALA B 1 36 ? 18.678 21.743 7.122 1.00 29.74 332 ALA B C 1
ATOM 757 O O . ALA B 1 36 ? 18.107 20.912 7.840 1.00 28.90 332 ALA B O 1
ATOM 759 N N . TRP B 1 37 ? 19.161 22.883 7.595 1.00 29.06 333 TRP B N 1
ATOM 760 C CA . TRP B 1 37 ? 18.743 23.384 8.893 1.00 29.63 333 TRP B CA 1
ATOM 761 C C . TRP B 1 37 ? 17.417 24.132 8.706 1.00 30.46 333 TRP B C 1
ATOM 762 O O . TRP B 1 37 ? 17.224 24.876 7.727 1.00 27.63 333 TRP B O 1
ATOM 773 N N . LEU B 1 38 ? 16.579 23.997 9.728 1.00 28.95 334 LEU B N 1
ATOM 774 C CA . LEU B 1 38 ? 15.238 24.556 9.815 1.00 28.49 334 LEU B CA 1
ATOM 775 C C . LEU B 1 38 ? 15.069 25.138 11.220 1.00 29.66 334 LEU B C 1
ATOM 776 O O . LEU B 1 38 ? 15.858 24.846 12.116 1.00 30.55 334 LEU B O 1
ATOM 781 N N . LYS B 1 39 ? 14.046 25.957 11.420 1.00 29.64 335 LYS B N 1
ATOM 782 C CA . LYS B 1 39 ? 13.680 26.536 12.714 1.00 32.01 335 LYS B CA 1
ATOM 783 C C . LYS B 1 39 ? 12.157 26.406 12.849 1.00 29.95 335 LYS B C 1
ATOM 784 O O . LYS B 1 39 ? 11.456 26.702 11.887 1.00 28.54 335 LYS B O 1
ATOM 790 N N . TYR B 1 40 ? 11.649 25.940 13.982 1.00 27.62 336 TYR B N 1
ATOM 791 C CA . TYR B 1 40 ? 10.214 25.974 14.204 1.00 32.44 336 TYR B CA 1
ATOM 792 C C . TYR B 1 40 ? 9.782 27.407 14.497 1.00 30.02 336 TYR B C 1
ATOM 793 O O . TYR B 1 40 ? 10.422 28.191 15.199 1.00 30.95 336 TYR B O 1
ATOM 802 N N . GLU B 1 41 ? 8.711 27.778 13.833 1.00 34.16 337 GLU B N 1
ATOM 803 C CA . GLU B 1 41 ? 8.262 29.152 14.028 1.00 36.58 337 GLU B CA 1
ATOM 804 C C . GLU B 1 41 ? 7.562 29.346 15.370 1.00 37.63 337 GLU B C 1
ATOM 805 O O . GLU B 1 41 ? 7.566 30.453 15.915 1.00 33.13 337 GLU B O 1
ATOM 811 N N . ASP B 1 42 ? 6.983 28.283 15.910 1.00 33.03 338 ASP B N 1
ATOM 812 C CA . ASP B 1 42 ? 6.221 28.429 17.147 1.00 37.02 338 ASP B CA 1
ATOM 813 C C . ASP B 1 42 ? 7.126 28.550 18.371 1.00 38.35 338 ASP B C 1
ATOM 814 O O . ASP B 1 42 ? 6.763 29.220 19.317 1.00 42.86 338 ASP B O 1
ATOM 819 N N . ASP B 1 43 ? 8.314 27.970 18.390 1.00 37.46 339 ASP B N 1
ATOM 820 C CA . ASP B 1 43 ? 9.117 28.034 19.604 1.00 37.45 339 ASP B CA 1
ATOM 821 C C . ASP B 1 43 ? 10.551 28.398 19.288 1.00 35.40 339 ASP B C 1
ATOM 822 O O . ASP B 1 43 ? 11.323 28.425 20.217 1.00 34.05 339 ASP B O 1
ATOM 827 N N . GLY B 1 44 ? 10.895 28.662 18.028 1.00 33.77 340 GLY B N 1
ATOM 828 C CA . GLY B 1 44 ? 12.236 29.075 17.657 1.00 33.74 340 GLY B CA 1
ATOM 829 C C . GLY B 1 44 ? 13.304 27.984 17.674 1.00 37.92 340 GLY B C 1
ATOM 830 O O . GLY B 1 44 ? 14.462 28.337 17.430 1.00 33.45 340 GLY B O 1
ATOM 831 N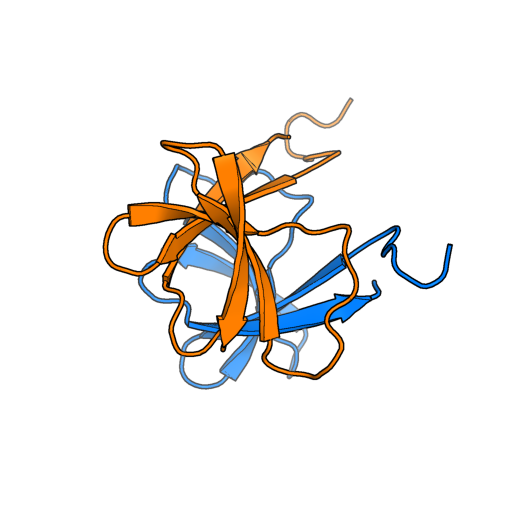 N . GLN B 1 45 ? 12.997 26.709 17.945 1.00 28.90 341 GLN B N 1
ATOM 832 C CA . GLN B 1 45 ? 14.086 25.744 18.001 1.00 29.97 341 GLN B CA 1
ATOM 833 C C . GLN B 1 45 ? 14.566 25.447 16.588 1.00 33.57 341 GLN B C 1
ATOM 834 O O . GLN B 1 45 ? 13.743 25.258 15.692 1.00 34.00 341 GLN B O 1
ATOM 840 N N . GLU B 1 46 ? 15.885 25.475 16.437 1.00 33.10 342 GLU B N 1
ATOM 841 C CA . GLU B 1 46 ? 16.645 25.102 15.246 1.00 38.71 342 GLU B CA 1
ATOM 842 C C . GLU B 1 46 ? 16.964 23.609 15.180 1.00 35.65 342 GLU B C 1
ATOM 843 O O . GLU B 1 46 ? 17.307 23.001 16.182 1.00 36.61 342 GLU B O 1
ATOM 849 N N . PHE B 1 47 ? 16.871 22.996 14.013 1.00 25.47 343 PHE B N 1
ATOM 850 C CA . PHE B 1 47 ? 17.173 21.583 13.960 1.00 31.96 343 PHE B CA 1
ATOM 851 C C . PHE B 1 47 ? 17.517 21.270 12.522 1.00 30.97 343 PHE B C 1
ATOM 852 O O . PHE B 1 47 ? 17.306 22.056 11.616 1.00 33.22 343 PHE B O 1
ATOM 860 N N . GLU B 1 48 ? 17.995 20.052 12.331 1.00 28.68 344 GLU B N 1
ATOM 861 C CA . GLU B 1 48 ? 18.299 19.561 11.017 1.00 31.34 344 GLU B CA 1
ATOM 862 C C . GLU B 1 48 ? 17.233 18.570 10.657 1.00 29.47 344 GLU B C 1
ATOM 863 O O . GLU B 1 48 ? 16.758 17.799 11.468 1.00 34.94 344 GLU B O 1
ATOM 869 N N . ALA B 1 49 ? 16.951 18.517 9.369 1.00 28.62 345 ALA B N 1
ATOM 870 C CA . ALA B 1 49 ? 15.977 17.560 8.910 1.00 31.68 345 ALA B CA 1
ATOM 871 C C . ALA B 1 49 ? 16.375 17.088 7.524 1.00 34.48 345 ALA B C 1
ATOM 872 O O . ALA B 1 49 ? 17.028 17.809 6.778 1.00 30.45 345 ALA B O 1
ATOM 874 N N . ASN B 1 50 ? 16.072 15.823 7.276 1.00 33.29 346 ASN B N 1
ATOM 875 C CA . ASN B 1 50 ? 15.984 15.278 5.938 1.00 41.05 346 ASN B CA 1
ATOM 876 C C . ASN B 1 50 ? 14.851 16.002 5.205 1.00 37.44 346 ASN B C 1
ATOM 877 O O . ASN B 1 50 ? 13.672 15.949 5.580 1.00 29.59 346 ASN B O 1
ATOM 882 N N . LEU B 1 51 ? 15.226 16.608 4.086 1.00 34.33 347 LEU B N 1
ATOM 883 C CA . LEU B 1 51 ? 14.257 17.358 3.301 1.00 30.52 347 LEU B CA 1
ATOM 884 C C . LEU B 1 51 ? 13.096 16.522 2.808 1.00 33.15 347 LEU B C 1
ATOM 885 O O . LEU B 1 51 ? 12.034 17.072 2.472 1.00 30.49 347 LEU B O 1
ATOM 890 N N . ALA B 1 52 ? 13.276 15.202 2.812 1.00 35.08 348 ALA B N 1
ATOM 891 C CA . ALA B 1 52 ? 12.210 14.333 2.328 1.00 37.33 348 ALA B CA 1
ATOM 892 C C . ALA B 1 52 ? 11.034 14.419 3.269 1.00 40.80 348 ALA B C 1
ATOM 893 O O . ALA B 1 52 ? 9.901 14.152 2.899 1.00 39.66 348 ALA B O 1
ATOM 895 N N . ASP B 1 53 ? 11.345 14.814 4.492 1.00 40.31 349 ASP B N 1
ATOM 896 C CA . ASP B 1 53 ? 10.352 14.915 5.528 1.00 41.67 349 ASP B CA 1
ATOM 897 C C . ASP B 1 53 ? 9.897 16.345 5.768 1.00 39.22 349 ASP B C 1
ATOM 898 O O . ASP B 1 53 ? 9.346 16.624 6.825 1.00 34.45 349 ASP B O 1
ATOM 903 N N . VAL B 1 54 ? 10.091 17.248 4.820 1.00 36.44 350 VAL B N 1
ATOM 904 C CA . VAL B 1 54 ? 9.657 18.627 5.007 1.00 30.86 350 VAL B CA 1
ATOM 905 C C . VAL B 1 54 ? 8.725 18.994 3.891 1.00 33.32 350 VAL B C 1
ATOM 906 O O . VAL B 1 54 ? 9.098 18.756 2.750 1.00 33.77 350 VAL B O 1
ATOM 910 N N . LYS B 1 55 ? 7.619 19.661 4.214 1.00 32.25 351 LYS B N 1
ATOM 911 C CA . LYS B 1 55 ? 6.622 20.042 3.222 1.00 38.30 351 LYS B CA 1
ATOM 912 C C . LYS B 1 55 ? 6.701 21.564 2.986 1.00 33.75 351 LYS B C 1
ATOM 913 O O . LYS B 1 55 ? 6.594 22.344 3.929 1.00 36.42 351 LYS B O 1
ATOM 919 N N . LEU B 1 56 ? 6.864 21.978 1.736 1.00 29.79 352 LEU B N 1
ATOM 920 C CA . LEU B 1 56 ? 6.897 23.380 1.337 1.00 31.07 352 LEU B CA 1
ATOM 921 C C . LEU B 1 56 ? 5.592 24.120 1.566 1.00 32.46 352 LEU B C 1
ATOM 922 O O . LEU B 1 56 ? 4.557 23.562 1.277 1.00 31.37 352 LEU B O 1
ATOM 927 N N . VAL B 1 57 ? 5.534 25.325 2.137 1.00 32.04 353 VAL B N 1
ATOM 928 C CA . VAL B 1 57 ? 4.214 25.916 2.383 1.00 34.51 353 VAL B CA 1
ATOM 929 C C . VAL B 1 57 ? 3.981 27.288 1.757 1.00 31.89 353 VAL B C 1
ATOM 930 O O . VAL B 1 57 ? 2.965 27.677 1.206 1.00 37.17 353 VAL B O 1
ATOM 934 N N . ALA B 1 58 ? 5.018 28.085 1.864 1.00 35.75 354 ALA B N 1
ATOM 935 C CA . ALA B 1 58 ? 4.951 29.434 1.330 1.00 33.75 354 ALA B CA 1
ATOM 936 C C . ALA B 1 58 ? 6.344 30.069 1.168 1.00 31.71 354 ALA B C 1
ATOM 937 O O . ALA B 1 58 ? 7.247 29.909 2.003 1.00 29.13 354 ALA B O 1
ATOM 939 N N . LEU B 1 59 ? 6.409 30.923 0.148 1.00 34.07 355 LEU B N 1
ATOM 940 C CA . LEU B 1 59 ? 7.582 31.730 -0.043 1.00 30.67 355 LEU B CA 1
ATOM 941 C C . LEU B 1 59 ? 7.161 33.168 0.174 1.00 32.05 355 LEU B C 1
ATOM 942 O O . LEU B 1 59 ? 6.387 33.702 -0.637 1.00 33.13 355 LEU B O 1
ATOM 947 N N . ILE B 1 60 ? 7.714 33.855 1.169 1.00 29.63 356 ILE B N 1
ATOM 948 C CA . ILE B 1 60 ? 7.351 35.249 1.393 1.00 26.94 356 ILE B CA 1
ATOM 949 C C . ILE B 1 60 ? 8.567 36.118 1.448 1.00 31.95 356 ILE B C 1
ATOM 950 O O . ILE B 1 60 ? 9.695 35.643 1.604 1.00 34.68 356 ILE B O 1
ATOM 955 N N . GLU B 1 61 ? 8.285 37.424 1.412 1.00 30.58 357 GLU B N 1
ATOM 956 C CA . GLU B 1 61 ? 9.336 38.472 1.361 1.00 32.82 357 GLU B CA 1
ATOM 957 C C . GLU B 1 61 ?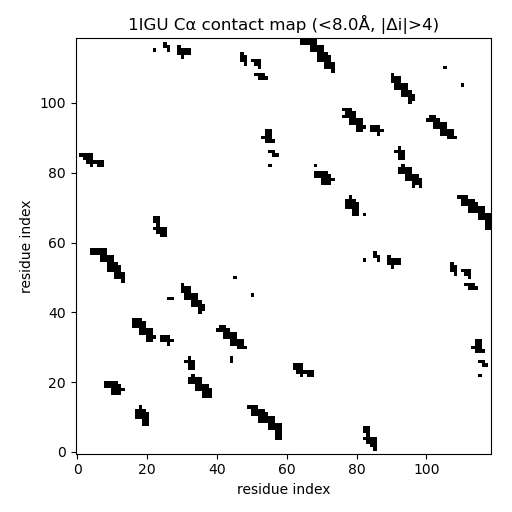 9.992 38.497 2.726 1.00 31.44 357 GLU B C 1
ATOM 958 O O . GLU B 1 61 ? 9.314 38.527 3.753 1.00 28.16 357 GLU B O 1
ATOM 964 N N . GLY B 1 62 ? 11.317 38.475 2.730 1.00 34.99 358 GLY B N 1
ATOM 965 C CA . GLY B 1 62 ? 12.073 38.565 3.961 1.00 35.79 358 GLY B CA 1
ATOM 966 C C . GLY B 1 62 ? 12.659 39.959 4.086 1.00 42.66 358 GLY B C 1
ATOM 967 O O . GLY B 1 62 ? 13.550 40.157 4.899 1.00 42.75 358 GLY B O 1
#

Solvent-accessible surface area: 6842 Å² total; per-residue (Å²): 133,112,78,119,4,106,135,16,34,0,40,2,48,27,100,150,66,69,0,76,8,22,34,77,58,106,20,78,54,155,16,85,0,52,0,81,10,68,86,89,35,90,76,28,87,7,51,2,84,98,12,126,4,67,1,5,55,90,50,155,80,108,86,83,6,113,50,19,35,0,40,3,52,24,102,165,74,68,0,79,8,19,32,68,68,89,18,106,50,148,18,90,0,63,0,75,20,68,89,78,28,118,72,34,84,7,60,3,85,95,10,126,4,65,2,6,58,92,67

B-factor: mean 39.37, std 10.14, range [22.58, 84.2]

Nearest PDB structures (foldseek):
  1igq-assembly2_B  TM=9.783E-01  e=3.981E-09  Escherichia coli
  1igq-assembly1_A  TM=9.607E-01  e=2.015E-08  Escherichia coli
  2lto-assembly1_A  TM=5.776E-01  e=2.230E-01  Homo sapiens
  1g5v-assembly1_A  TM=5.701E-01  e=2.950E-01  Homo sapiens
  2lp5-assembly1_A  TM=7.475E-01  e=1.129E+00  Gallus gallus

GO terms:
  GO:0005515 protein binding (F, IPI)
  GO:0042802 identical protein binding (F, IMP)
  GO:0032991 protein-containing complex (C, I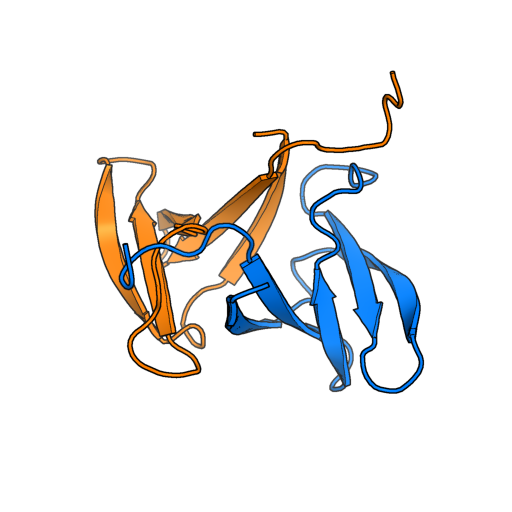MP)

InterPro domains:
  IPR003115 ParB-like, N-terminal domain [PF02195] (55-139)
  IPR003115 ParB-like, N-terminal domain [SM00470] (54-147)
  IPR004437 ParB/RepB/Spo0J partition protein [TIGR00180] (51-230)
  IPR008988 Transcriptional repressor, C-terminal [SSF50037] (299-358)
  IPR010575 KorB, C-terminal [PF06613] (300-358)
  IPR013741 Repressor KorB domain [PF08535] (167-253)
  IPR036086 ParB/Sulfiredoxin superfamily [SSF110849] (54-149)
  IPR037048 KorB, C-terminal domain superfamily [G3DSA:2.30.30.150] (297-358)
  IPR042075 KorB DNA-binding domain [G3DSA:1.10.10.730] (139-194)
  IPR050336 Chromosome-partitioning and nucleoid occlusion protein [PTHR33375] (48-271)